Protein AF-A0A3G8M9X6-F1 (afdb_monomer)

Solvent-accessible surface area (backbone atoms only — not comparable to full-atom values): 8484 Å² total; per-residue (Å²): 142,83,90,82,89,81,86,78,81,83,78,77,77,76,72,71,78,71,44,73,46,77,50,75,69,34,37,36,39,39,47,60,55,91,94,52,93,56,73,48,54,35,40,34,32,78,29,61,33,84,89,40,86,87,43,60,35,39,40,32,42,37,62,53,95,88,39,95,64,22,34,38,34,38,36,34,50,84,90,64,62,52,92,83,25,49,46,40,20,53,75,87,46,78,78,48,70,44,53,65,79,50,73,52,99,87,15,33,34,20,73,42,77,39,50,70,71,58,52,52,50,62,70,70,43,54,61,87,53,67,48,64,38,52,57,85,83,54,68,109

Mean predicted aligned error: 12.03 Å

Structure (mmCIF, N/CA/C/O backbone):
data_AF-A0A3G8M9X6-F1
#
_entry.id   AF-A0A3G8M9X6-F1
#
loop_
_atom_site.group_PDB
_atom_site.id
_atom_site.type_symbol
_atom_site.label_atom_id
_atom_site.label_alt_id
_atom_site.label_comp_id
_atom_site.label_asym_id
_atom_site.label_entity_id
_atom_site.label_seq_id
_atom_site.pdbx_PDB_ins_code
_atom_site.Cartn_x
_atom_site.Cartn_y
_atom_site.Cartn_z
_atom_site.occupancy
_atom_site.B_iso_or_equiv
_atom_site.auth_seq_id
_atom_site.auth_comp_id
_atom_site.auth_asym_id
_atom_site.auth_atom_id
_atom_site.pdbx_PDB_model_num
ATOM 1 N N . MET A 1 1 ? 43.832 15.033 51.855 1.00 40.03 1 MET A N 1
ATOM 2 C CA . MET A 1 1 ? 43.233 15.051 50.503 1.00 40.03 1 MET A CA 1
ATOM 3 C C . MET A 1 1 ? 42.467 13.753 50.339 1.00 40.03 1 MET A C 1
ATOM 5 O O . MET A 1 1 ? 43.093 12.714 50.198 1.00 40.03 1 MET A O 1
ATOM 9 N N . GLN A 1 2 ? 41.146 13.793 50.509 1.00 36.31 2 GLN A N 1
ATOM 10 C CA . GLN A 1 2 ? 40.281 12.612 50.530 1.00 36.31 2 GLN A CA 1
ATOM 11 C C . GLN A 1 2 ? 39.172 12.797 49.489 1.00 36.31 2 GLN A C 1
ATOM 13 O O . GLN A 1 2 ? 38.688 13.903 49.268 1.00 36.31 2 GLN A O 1
ATOM 18 N N . THR A 1 3 ? 38.900 11.703 48.796 1.00 45.94 3 THR A N 1
ATOM 19 C CA . THR A 1 3 ? 38.165 11.500 47.543 1.00 45.94 3 THR A CA 1
ATOM 20 C C . THR A 1 3 ? 36.666 11.797 47.598 1.00 45.94 3 THR A C 1
ATOM 22 O O . THR A 1 3 ? 36.028 11.502 48.604 1.00 45.94 3 THR A O 1
ATOM 25 N N . ALA A 1 4 ? 36.083 12.216 46.469 1.00 47.97 4 ALA A N 1
ATOM 26 C CA . ALA A 1 4 ? 34.647 12.096 46.202 1.00 47.97 4 ALA A CA 1
ATOM 27 C C . ALA A 1 4 ? 34.407 11.695 44.732 1.00 47.97 4 ALA A C 1
ATOM 29 O O . ALA A 1 4 ? 34.636 12.476 43.811 1.00 47.97 4 ALA A O 1
ATOM 30 N N . PHE A 1 5 ? 33.980 10.445 44.539 1.00 49.44 5 PHE A N 1
ATOM 31 C CA . PHE A 1 5 ? 33.410 9.901 43.304 1.00 49.44 5 PHE A CA 1
ATOM 32 C C . PHE A 1 5 ? 31.964 10.409 43.193 1.00 49.44 5 PHE A C 1
ATOM 34 O O . PHE A 1 5 ? 31.185 10.197 44.121 1.00 49.44 5 PHE A O 1
ATOM 41 N N . CYS A 1 6 ? 31.581 11.036 42.080 1.00 50.22 6 CYS A N 1
ATOM 42 C CA . CYS A 1 6 ? 30.172 11.263 41.751 1.00 50.22 6 CYS A CA 1
ATOM 43 C C . CYS A 1 6 ? 29.848 10.469 40.484 1.00 50.22 6 CYS A C 1
ATOM 45 O O . CYS A 1 6 ? 30.167 10.887 39.371 1.00 50.22 6 CYS A O 1
ATOM 47 N N . GLY A 1 7 ? 29.287 9.274 40.680 1.00 46.28 7 GLY A N 1
ATOM 48 C CA . GLY A 1 7 ? 28.728 8.460 39.609 1.00 46.28 7 GLY A CA 1
ATOM 49 C C . GLY A 1 7 ? 27.476 9.130 39.052 1.00 46.28 7 GLY A C 1
ATOM 50 O O . GLY A 1 7 ? 26.569 9.475 39.806 1.00 46.28 7 GLY A O 1
ATOM 51 N N . SER A 1 8 ? 27.435 9.319 37.736 1.00 53.78 8 SER A N 1
ATOM 52 C CA . SER A 1 8 ? 26.220 9.731 37.036 1.00 53.78 8 SER A CA 1
ATOM 53 C C . SER A 1 8 ? 25.530 8.492 36.483 1.00 53.78 8 SER A C 1
ATOM 55 O O . SER A 1 8 ? 26.150 7.654 35.835 1.00 53.78 8 SER A O 1
ATOM 57 N N . LEU A 1 9 ? 24.251 8.386 36.825 1.00 47.19 9 LEU A N 1
ATOM 58 C CA . LEU A 1 9 ? 23.324 7.315 36.497 1.00 47.19 9 LEU A CA 1
ATOM 59 C C . LEU A 1 9 ? 23.209 7.142 34.977 1.00 47.19 9 LEU A C 1
ATOM 61 O O . LEU A 1 9 ? 22.777 8.056 34.276 1.00 47.19 9 LEU A O 1
ATOM 65 N N . GLU A 1 10 ? 23.527 5.950 34.478 1.00 47.53 10 GLU A N 1
ATOM 66 C CA . GLU A 1 10 ? 23.086 5.519 33.156 1.00 47.53 10 GLU A CA 1
ATOM 67 C C . GLU A 1 10 ? 21.572 5.291 33.213 1.00 47.53 10 GLU A C 1
ATOM 69 O O . GLU A 1 10 ? 21.082 4.257 33.673 1.00 47.53 10 GLU A O 1
ATOM 74 N N . VAL A 1 11 ? 20.803 6.282 32.759 1.00 49.69 11 VAL A N 1
ATOM 75 C CA . VAL A 1 11 ? 19.397 6.073 32.415 1.00 49.69 11 VAL A CA 1
ATOM 76 C C . VAL A 1 11 ? 19.383 5.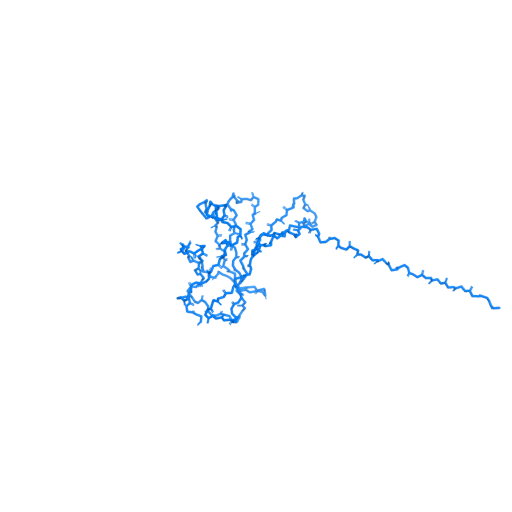175 31.183 1.00 49.69 11 VAL A C 1
ATOM 78 O O . VAL A 1 11 ? 19.481 5.634 30.048 1.00 49.69 11 VAL A O 1
ATOM 81 N N . SER A 1 12 ? 19.264 3.869 31.411 1.00 46.31 12 SER A N 1
ATOM 82 C CA . SER A 1 12 ? 18.805 2.946 30.381 1.00 46.31 12 SER A CA 1
ATOM 83 C C . SER A 1 12 ? 17.369 3.326 30.036 1.00 46.31 12 SER A C 1
ATOM 85 O O . SER A 1 12 ? 16.419 2.889 30.688 1.00 46.31 12 SER A O 1
ATOM 87 N N . ALA A 1 13 ? 17.207 4.165 29.015 1.00 44.03 13 ALA A N 1
ATOM 88 C CA . ALA A 1 13 ? 15.942 4.314 28.325 1.00 44.03 13 ALA A CA 1
ATOM 89 C C . ALA A 1 13 ? 15.610 2.957 27.691 1.00 44.03 13 ALA A C 1
ATOM 91 O O . ALA A 1 13 ? 15.984 2.662 26.558 1.00 44.03 13 ALA A O 1
ATOM 92 N N . ARG A 1 14 ? 14.910 2.098 28.437 1.00 43.34 14 ARG A N 1
ATOM 93 C CA . ARG A 1 14 ? 14.110 1.032 27.842 1.00 43.34 14 ARG A CA 1
ATOM 94 C C . ARG A 1 14 ? 12.975 1.725 27.099 1.00 43.34 14 ARG A C 1
ATOM 96 O O . ARG A 1 14 ? 11.882 1.881 27.633 1.00 43.34 14 ARG A O 1
ATOM 103 N N . GLY A 1 15 ? 13.254 2.169 25.877 1.00 37.84 15 GLY A N 1
ATOM 104 C CA . GLY A 1 15 ? 12.213 2.345 24.883 1.00 37.84 15 GLY A CA 1
ATOM 105 C C . GLY A 1 15 ? 11.584 0.975 24.682 1.00 37.84 15 GLY A C 1
ATOM 106 O O . GLY A 1 15 ? 12.103 0.153 23.936 1.00 37.84 15 GLY A O 1
ATOM 107 N N . GLN A 1 16 ? 10.520 0.681 25.424 1.00 46.91 16 GLN A N 1
ATOM 108 C CA . GLN A 1 16 ? 9.576 -0.326 24.978 1.00 46.91 16 GLN A CA 1
ATOM 109 C C . GLN A 1 16 ? 9.069 0.210 23.640 1.00 46.91 16 GLN A C 1
ATOM 111 O O . GLN A 1 16 ? 8.499 1.299 23.612 1.00 46.91 16 GLN A O 1
ATOM 116 N N . GLU A 1 17 ? 9.364 -0.482 22.538 1.00 53.97 17 GLU A N 1
ATOM 117 C CA . GLU A 1 17 ? 8.760 -0.190 21.239 1.00 53.97 17 GLU A CA 1
ATOM 118 C C . GLU A 1 17 ? 7.247 -0.389 21.383 1.00 53.97 17 GLU A C 1
ATOM 120 O O . GLU A 1 17 ? 6.714 -1.479 21.184 1.00 53.97 17 GLU A O 1
ATOM 125 N N . ALA A 1 18 ? 6.557 0.654 21.835 1.00 50.78 18 ALA A N 1
ATOM 126 C CA . ALA A 1 18 ? 5.114 0.689 21.876 1.00 50.78 18 ALA A CA 1
ATOM 127 C C . ALA A 1 18 ? 4.621 0.588 20.428 1.00 50.78 18 ALA A C 1
ATOM 129 O O . ALA A 1 18 ? 4.999 1.397 19.585 1.00 50.78 18 ALA A O 1
ATOM 130 N N . GLY A 1 19 ? 3.810 -0.430 20.142 1.00 61.00 19 GLY A N 1
ATOM 131 C CA . GLY A 1 19 ? 2.950 -0.435 18.961 1.00 61.00 19 GLY A CA 1
ATOM 132 C C . GLY A 1 19 ? 3.400 -1.256 17.754 1.00 61.00 19 GLY A C 1
ATOM 133 O O . GLY A 1 19 ? 2.657 -1.259 16.780 1.00 61.00 19 GLY A O 1
ATOM 134 N N . LYS A 1 20 ? 4.532 -1.977 17.784 1.00 64.31 20 LYS A N 1
ATOM 135 C CA . LYS A 1 20 ? 4.919 -2.882 16.681 1.00 64.31 20 LYS A CA 1
ATOM 136 C C . LYS A 1 20 ? 4.361 -4.290 16.888 1.00 64.31 20 LYS A C 1
ATOM 138 O O . LYS A 1 20 ? 4.856 -5.036 17.729 1.00 64.31 20 LYS A O 1
ATOM 143 N N . THR A 1 21 ? 3.354 -4.672 16.104 1.00 78.06 21 THR A N 1
ATOM 144 C CA . THR A 1 21 ? 2.809 -6.044 16.070 1.00 78.06 21 THR A CA 1
ATOM 145 C C . THR A 1 21 ? 3.016 -6.651 14.689 1.00 78.06 21 THR A C 1
ATOM 147 O O . THR A 1 21 ? 2.736 -6.005 13.685 1.00 78.06 21 THR A O 1
ATOM 150 N N . LYS A 1 22 ? 3.501 -7.892 14.612 1.00 79.94 22 LYS A N 1
ATOM 151 C CA . LYS A 1 22 ? 3.795 -8.561 13.339 1.00 79.94 22 LYS A CA 1
ATOM 152 C C . LYS A 1 22 ? 2.774 -9.654 13.025 1.00 79.94 22 LYS A C 1
ATOM 154 O O . LYS A 1 22 ? 2.517 -10.512 13.865 1.00 79.94 22 LYS A O 1
ATOM 159 N N . PHE A 1 23 ? 2.264 -9.652 11.797 1.00 76.38 23 PHE A N 1
ATOM 160 C CA . PHE A 1 23 ? 1.321 -10.628 11.248 1.00 76.38 23 PHE A CA 1
ATOM 161 C C . PHE A 1 23 ? 1.884 -11.182 9.933 1.00 76.38 23 PHE A C 1
ATOM 163 O O . PHE A 1 23 ? 1.680 -10.611 8.864 1.00 76.38 23 PHE A O 1
ATOM 170 N N . GLY A 1 24 ? 2.667 -12.263 10.004 1.00 80.50 24 GLY A N 1
ATOM 171 C CA . GLY A 1 24 ? 3.328 -12.828 8.823 1.00 80.50 24 GLY A CA 1
ATOM 172 C C . GLY A 1 24 ? 4.250 -11.809 8.137 1.00 80.50 24 GLY A C 1
ATOM 173 O O . GLY A 1 24 ? 5.259 -11.384 8.708 1.00 80.50 24 GLY A O 1
ATOM 174 N N . ALA A 1 25 ? 3.898 -11.414 6.911 1.00 78.94 25 ALA A N 1
ATOM 175 C CA . ALA A 1 25 ? 4.614 -10.406 6.123 1.00 78.94 25 ALA A CA 1
ATOM 176 C C . ALA A 1 25 ? 4.230 -8.946 6.452 1.00 78.94 25 ALA A C 1
ATOM 178 O O . ALA A 1 25 ? 4.815 -8.026 5.878 1.00 78.94 25 ALA A O 1
ATOM 179 N N . TRP A 1 26 ? 3.260 -8.735 7.344 1.00 82.94 26 TRP A N 1
ATOM 180 C CA . TRP A 1 26 ? 2.767 -7.421 7.745 1.00 82.94 26 TRP A CA 1
ATOM 181 C C . TRP A 1 26 ? 3.299 -6.990 9.105 1.00 82.94 26 TRP A C 1
ATOM 183 O O . TRP A 1 26 ? 3.401 -7.783 10.040 1.00 82.94 26 TRP A O 1
ATOM 193 N N . GLU A 1 27 ? 3.573 -5.700 9.230 1.00 87.69 27 GLU A N 1
ATOM 194 C CA . GLU A 1 27 ? 3.972 -5.042 10.467 1.00 87.69 27 GLU A CA 1
ATOM 195 C C . GLU A 1 27 ? 2.991 -3.902 10.745 1.00 87.69 27 GLU A C 1
ATOM 197 O O . GLU A 1 27 ? 2.925 -2.921 10.005 1.00 87.69 27 GLU A O 1
ATOM 202 N N . LEU A 1 28 ? 2.187 -4.057 11.794 1.00 85.19 28 LEU A N 1
ATOM 203 C CA . LEU A 1 28 ? 1.323 -3.014 12.325 1.00 85.19 28 LEU A CA 1
ATOM 204 C C . LEU A 1 28 ? 2.166 -2.123 13.221 1.00 85.19 28 LEU A C 1
ATOM 206 O O . LEU A 1 28 ? 2.768 -2.611 14.175 1.00 85.19 28 LEU A O 1
ATOM 210 N N . HIS A 1 29 ? 2.184 -0.835 12.914 1.00 87.56 29 HIS A N 1
ATOM 211 C CA . HIS A 1 29 ? 2.831 0.181 13.721 1.00 87.56 29 HIS A CA 1
ATOM 212 C C . HIS A 1 29 ? 1.812 1.244 14.093 1.00 87.56 29 HIS A C 1
ATOM 214 O O . HIS A 1 29 ? 1.214 1.858 13.208 1.00 87.56 29 HIS A O 1
ATOM 220 N N . CYS A 1 30 ? 1.605 1.444 15.387 1.00 85.75 30 CYS A N 1
ATOM 221 C CA . CYS A 1 30 ? 0.666 2.428 15.895 1.00 85.75 30 CYS A CA 1
ATOM 222 C C . CYS A 1 30 ? 1.386 3.489 16.727 1.00 85.75 30 CYS A C 1
ATOM 224 O O . CYS A 1 30 ? 2.191 3.172 17.600 1.00 85.75 30 CYS A O 1
ATOM 226 N N . GLU A 1 31 ? 1.090 4.757 16.455 1.00 82.44 31 GLU A N 1
ATOM 227 C CA . GLU A 1 31 ? 1.647 5.902 17.174 1.00 82.44 31 GLU A CA 1
ATOM 228 C C . GLU A 1 31 ? 0.529 6.844 17.609 1.00 82.44 31 GLU A C 1
ATOM 230 O O . GLU A 1 31 ? -0.480 6.986 16.926 1.00 82.44 31 GLU A O 1
ATOM 235 N N . THR A 1 32 ? 0.708 7.533 18.735 1.00 83.06 32 THR A N 1
ATOM 236 C CA . THR A 1 32 ? -0.156 8.659 19.118 1.00 83.06 32 THR A CA 1
ATOM 237 C C . THR A 1 32 ? 0.640 9.953 18.957 1.00 83.06 32 THR A C 1
ATOM 239 O O . THR A 1 32 ? 1.505 10.229 19.794 1.0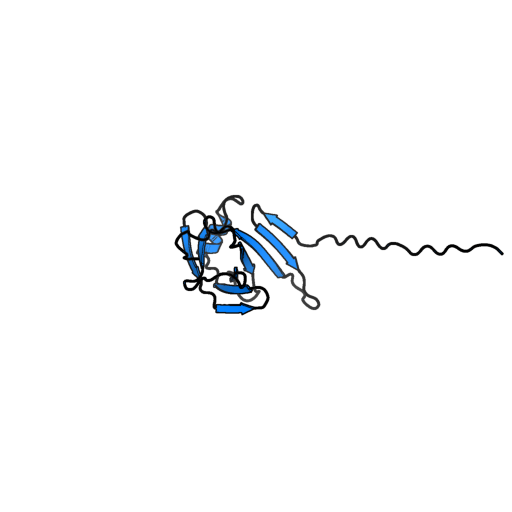0 83.06 32 THR A O 1
ATOM 242 N N . PRO A 1 33 ? 0.407 10.740 17.8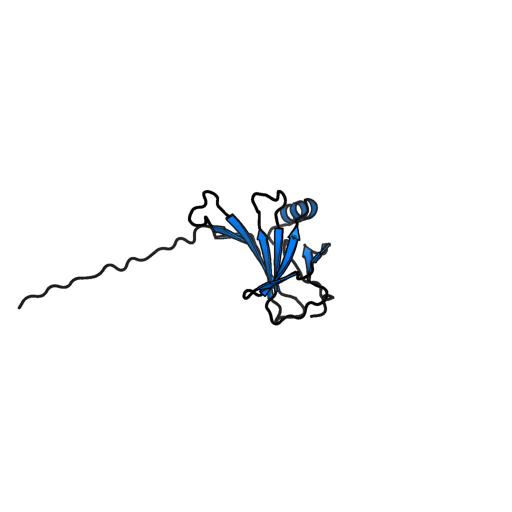88 1.00 79.06 33 PRO A N 1
ATOM 243 C CA . PRO A 1 33 ? 1.111 11.998 17.676 1.00 79.06 33 PRO A CA 1
ATOM 244 C C . PRO A 1 33 ? 0.940 12.966 18.851 1.00 79.06 33 PRO A C 1
ATOM 246 O O . PRO A 1 33 ? -0.107 13.015 19.501 1.00 79.06 33 PRO A O 1
ATOM 249 N N . ALA A 1 34 ? 1.964 13.780 19.116 1.00 83.12 34 ALA A N 1
ATOM 250 C CA . ALA A 1 34 ? 1.920 14.760 20.197 1.00 83.12 34 ALA A CA 1
ATOM 251 C C . ALA A 1 34 ? 0.762 15.755 19.990 1.00 83.12 34 ALA A C 1
ATOM 253 O O . ALA A 1 34 ? 0.686 16.433 18.968 1.00 83.12 34 ALA A O 1
ATOM 254 N N . GLY A 1 35 ? -0.129 15.853 20.978 1.00 81.50 35 GLY A N 1
ATOM 255 C CA . GLY A 1 35 ? -1.309 16.720 20.917 1.00 81.50 35 GLY A CA 1
ATOM 256 C C . GLY A 1 35 ? -2.551 16.072 20.297 1.00 81.50 35 GLY A C 1
ATOM 257 O O . GLY A 1 35 ? -3.618 16.684 20.329 1.00 81.50 35 GLY A O 1
ATOM 258 N N . GLU A 1 36 ? -2.461 14.835 19.805 1.00 77.00 36 GLU A N 1
ATOM 259 C CA . GLU A 1 36 ? -3.607 14.075 19.313 1.00 77.00 36 GLU A CA 1
ATOM 260 C C . GLU A 1 36 ? -4.060 13.038 20.352 1.00 77.00 36 GLU A C 1
ATOM 262 O O . GLU A 1 36 ? -3.257 12.432 21.054 1.00 77.00 36 GLU A O 1
ATOM 267 N N . ARG A 1 37 ? -5.380 12.861 20.503 1.00 73.94 37 ARG A N 1
ATOM 268 C CA . ARG A 1 37 ? -5.954 11.919 21.485 1.00 73.94 37 ARG A CA 1
ATOM 269 C C . ARG A 1 37 ? -6.190 10.521 20.930 1.00 73.94 37 ARG A C 1
ATOM 271 O O . ARG A 1 37 ? -6.552 9.640 21.702 1.00 73.94 37 ARG A O 1
ATOM 278 N N . SER A 1 38 ? -6.069 10.331 19.617 1.00 76.25 38 SER A N 1
ATOM 279 C CA . SER A 1 38 ? -6.190 8.996 19.038 1.00 76.25 38 SER A CA 1
ATOM 280 C C . SER A 1 38 ? -4.862 8.510 18.517 1.00 76.25 38 SER A C 1
ATOM 282 O O . SER A 1 38 ? -4.071 9.263 17.953 1.00 76.25 38 SER A O 1
ATOM 284 N N . GLU A 1 39 ? -4.729 7.206 18.613 1.00 78.44 39 GLU A N 1
ATOM 285 C CA . GLU A 1 39 ? -3.723 6.429 17.933 1.00 78.44 39 GLU A CA 1
ATOM 286 C C . GLU A 1 39 ? -3.963 6.442 16.413 1.00 78.44 39 GLU A C 1
ATOM 288 O O . GLU A 1 39 ? -5.106 6.422 15.941 1.00 78.44 39 GLU A O 1
ATOM 293 N N . GLN A 1 40 ? -2.876 6.515 15.652 1.00 81.12 40 GLN A N 1
ATOM 294 C CA . GLN A 1 40 ? -2.817 6.330 14.211 1.00 81.12 40 GLN A CA 1
ATOM 295 C C . GLN A 1 40 ? -2.029 5.054 13.939 1.00 81.12 40 GLN A C 1
ATOM 297 O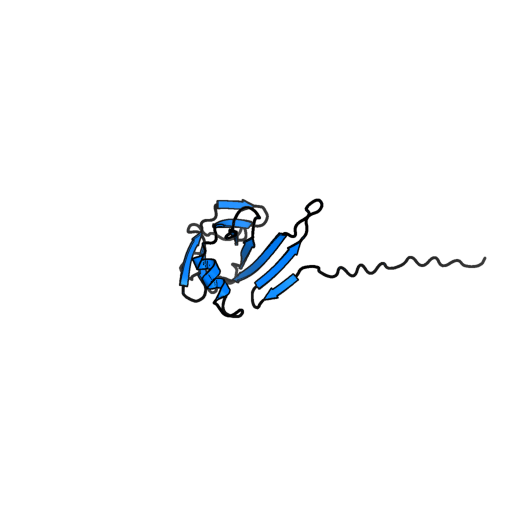 O . GLN A 1 40 ? -0.849 4.959 14.273 1.00 81.12 40 GLN A O 1
ATOM 302 N N . CYS A 1 41 ? -2.688 4.077 13.324 1.00 84.44 41 CYS A N 1
ATOM 303 C CA . CYS A 1 41 ? -2.077 2.807 12.965 1.00 84.44 41 CYS A CA 1
ATOM 304 C C . CYS A 1 41 ? -1.793 2.739 11.467 1.00 84.44 41 CYS A C 1
ATOM 306 O O . CYS A 1 41 ? -2.619 3.134 10.638 1.00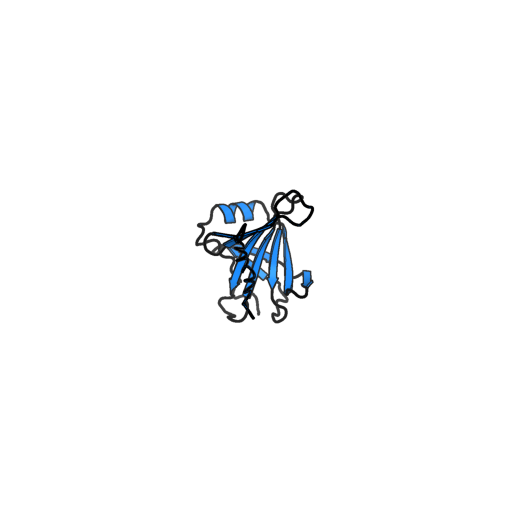 84.44 41 CYS A O 1
ATOM 308 N N . VAL A 1 42 ? -0.634 2.185 11.129 1.00 88.56 42 VAL A N 1
ATOM 309 C CA . VAL A 1 42 ? -0.209 1.909 9.762 1.00 88.56 42 VAL A CA 1
ATOM 310 C C . VAL A 1 42 ? 0.194 0.446 9.677 1.00 88.56 42 VAL A C 1
ATOM 312 O O . VAL A 1 42 ? 1.085 -0.002 10.397 1.00 88.56 42 VAL A O 1
ATOM 315 N N . LEU A 1 43 ? -0.449 -0.299 8.783 1.00 87.38 43 LEU A N 1
ATOM 316 C CA . LEU A 1 43 ? -0.067 -1.675 8.483 1.00 87.38 43 LEU A CA 1
ATOM 317 C C . LEU A 1 43 ? 0.874 -1.663 7.278 1.00 87.38 43 LEU A C 1
ATOM 319 O O . LEU A 1 43 ? 0.479 -1.238 6.196 1.00 87.38 43 LEU A O 1
ATOM 323 N N . THR A 1 44 ? 2.120 -2.088 7.464 1.00 89.31 44 THR A N 1
ATOM 324 C CA . THR A 1 44 ? 3.184 -1.984 6.459 1.00 89.31 44 THR A CA 1
ATOM 325 C C . THR A 1 44 ? 3.652 -3.358 6.003 1.00 89.31 44 THR A C 1
ATOM 327 O O . THR A 1 44 ? 3.844 -4.259 6.814 1.00 89.31 44 THR A O 1
ATOM 330 N N . GLN A 1 45 ? 3.900 -3.503 4.707 1.00 86.75 45 GLN A N 1
ATOM 331 C CA . GLN A 1 45 ? 4.535 -4.665 4.105 1.00 86.75 45 GLN A CA 1
ATOM 332 C C . GLN A 1 45 ? 5.598 -4.216 3.105 1.00 86.75 45 GLN A C 1
ATOM 334 O O . GLN A 1 45 ? 5.408 -3.279 2.328 1.00 86.75 45 GLN A O 1
ATOM 339 N N . MET A 1 46 ? 6.729 -4.916 3.105 1.00 85.62 46 MET A N 1
ATOM 340 C CA . MET A 1 46 ? 7.757 -4.751 2.084 1.00 85.62 46 MET A CA 1
ATOM 341 C C . MET A 1 46 ? 7.537 -5.779 0.976 1.00 85.62 46 MET A C 1
ATOM 343 O O . MET A 1 46 ? 7.529 -6.985 1.225 1.00 85.62 46 MET A O 1
ATOM 347 N N . VAL A 1 47 ? 7.392 -5.295 -0.252 1.00 82.06 47 VAL A N 1
ATOM 348 C CA . VAL A 1 47 ? 7.184 -6.110 -1.448 1.00 82.06 47 VAL A CA 1
ATOM 349 C C . VAL A 1 47 ? 8.438 -6.048 -2.302 1.00 82.06 47 VAL A C 1
ATOM 351 O O . VAL A 1 47 ? 8.941 -4.970 -2.611 1.00 82.06 47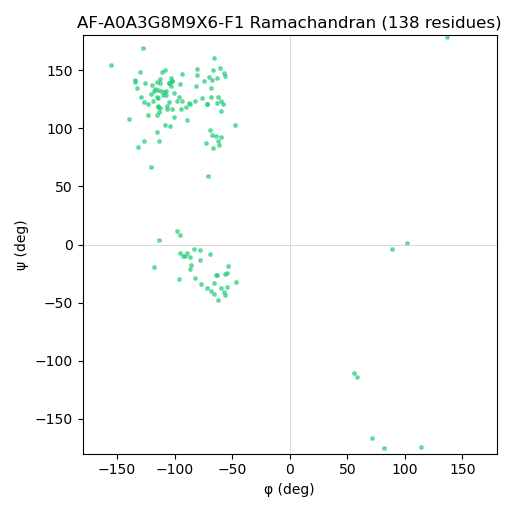 VAL A O 1
ATOM 354 N N . ARG A 1 48 ? 8.944 -7.215 -2.688 1.00 77.00 48 ARG A N 1
ATOM 355 C CA . ARG A 1 48 ? 10.051 -7.340 -3.639 1.00 77.00 48 ARG A CA 1
ATOM 356 C C . ARG A 1 48 ? 9.478 -7.749 -4.983 1.00 77.00 48 ARG A C 1
ATOM 358 O O . ARG A 1 48 ? 8.616 -8.625 -5.001 1.00 77.00 48 ARG A O 1
ATOM 365 N N . ALA A 1 49 ? 9.949 -7.139 -6.064 1.00 68.44 49 ALA A N 1
ATOM 366 C CA . ALA A 1 49 ? 9.694 -7.680 -7.392 1.00 68.44 49 ALA A CA 1
ATOM 367 C C . ALA A 1 49 ? 10.473 -8.995 -7.545 1.00 68.44 49 ALA A C 1
ATOM 369 O O . ALA A 1 49 ? 11.639 -9.061 -7.152 1.00 68.44 49 ALA A O 1
ATOM 370 N N . GLU A 1 50 ? 9.833 -10.033 -8.082 1.00 63.69 50 GLU A N 1
ATOM 371 C CA . GLU A 1 50 ? 10.476 -11.337 -8.302 1.00 63.69 50 GLU A CA 1
ATOM 372 C C . GLU A 1 50 ? 11.542 -11.239 -9.403 1.00 63.69 50 GLU A C 1
ATOM 374 O O . GLU A 1 50 ? 12.658 -11.724 -9.223 1.00 63.69 50 GLU A O 1
ATOM 379 N N . ASP A 1 51 ? 11.253 -10.480 -10.463 1.00 60.22 51 ASP A N 1
ATOM 380 C CA . ASP A 1 51 ? 12.121 -10.360 -11.645 1.00 60.22 51 ASP A CA 1
ATOM 381 C C . ASP A 1 51 ? 13.103 -9.184 -11.580 1.00 60.22 51 ASP A C 1
ATOM 383 O O . ASP A 1 51 ? 14.027 -9.070 -12.385 1.00 60.22 51 ASP A O 1
ATOM 387 N N . ALA A 1 52 ? 12.939 -8.303 -10.592 1.00 62.94 52 ALA A N 1
ATOM 388 C CA . ALA A 1 52 ? 13.802 -7.149 -10.392 1.00 62.94 52 ALA A CA 1
ATOM 389 C C . ALA A 1 52 ? 14.235 -7.060 -8.931 1.00 62.94 52 ALA A C 1
ATOM 391 O O . ALA A 1 52 ? 13.686 -6.297 -8.135 1.00 62.94 52 ALA A O 1
ATOM 392 N N . ALA A 1 53 ? 15.289 -7.807 -8.596 1.00 61.41 53 ALA A N 1
ATOM 393 C CA . ALA A 1 53 ? 15.852 -7.897 -7.245 1.00 61.41 53 ALA A CA 1
ATOM 394 C C . ALA A 1 53 ? 16.204 -6.534 -6.602 1.00 61.41 53 ALA A C 1
ATOM 396 O O . ALA A 1 53 ? 16.327 -6.431 -5.381 1.00 61.41 53 ALA A O 1
ATOM 397 N N . ASN A 1 54 ? 16.339 -5.477 -7.410 1.00 65.25 54 ASN A N 1
ATOM 398 C CA . ASN A 1 54 ? 16.664 -4.122 -6.964 1.00 65.25 54 ASN A CA 1
ATOM 399 C C . ASN A 1 54 ? 15.428 -3.273 -6.612 1.00 65.25 54 ASN A C 1
ATOM 401 O O . ASN A 1 54 ? 15.578 -2.164 -6.095 1.00 65.25 54 ASN A O 1
ATOM 405 N N . VAL A 1 55 ? 14.214 -3.763 -6.882 1.00 75.38 55 VAL A N 1
ATOM 406 C CA . VAL A 1 55 ? 12.964 -3.041 -6.629 1.00 75.38 55 VAL A CA 1
ATOM 407 C C . VAL A 1 55 ? 12.321 -3.551 -5.345 1.00 75.38 55 VAL A C 1
ATOM 409 O O . VAL A 1 55 ? 11.790 -4.659 -5.275 1.00 75.38 55 VAL A O 1
ATOM 412 N N . ASN A 1 56 ? 12.355 -2.699 -4.320 1.00 80.88 56 ASN A N 1
ATOM 413 C CA . ASN A 1 56 ? 11.666 -2.912 -3.052 1.00 80.88 56 ASN A CA 1
ATOM 414 C C . ASN A 1 56 ? 10.601 -1.826 -2.890 1.00 80.88 56 ASN A C 1
ATOM 416 O O . ASN A 1 56 ? 10.930 -0.654 -2.707 1.00 80.88 56 ASN A O 1
ATOM 420 N N . LEU A 1 57 ? 9.332 -2.216 -2.955 1.00 85.50 57 LEU A N 1
ATOM 421 C CA . LEU A 1 57 ? 8.205 -1.333 -2.688 1.00 85.50 57 LEU A CA 1
ATOM 422 C C . LEU A 1 57 ? 7.782 -1.455 -1.228 1.00 85.50 57 LEU A C 1
ATOM 424 O O . LEU A 1 57 ? 7.847 -2.530 -0.630 1.00 85.50 57 LEU A O 1
ATOM 428 N N . ARG A 1 58 ? 7.306 -0.350 -0.662 1.00 89.56 58 ARG A N 1
ATOM 429 C CA . ARG A 1 58 ? 6.645 -0.345 0.642 1.00 89.56 58 ARG A CA 1
ATOM 430 C C . ARG A 1 58 ? 5.157 -0.144 0.434 1.00 89.56 58 ARG A C 1
ATOM 432 O O . ARG A 1 58 ? 4.750 0.904 -0.058 1.00 89.56 58 ARG A O 1
ATOM 439 N N . VAL A 1 59 ? 4.367 -1.135 0.810 1.00 88.75 59 VAL A N 1
ATOM 440 C CA . VAL A 1 59 ? 2.907 -1.082 0.776 1.00 88.75 59 VAL A CA 1
ATOM 441 C C . VAL A 1 59 ? 2.414 -0.789 2.185 1.00 88.75 59 VAL A C 1
ATOM 443 O O . VAL A 1 59 ? 2.870 -1.404 3.144 1.00 88.75 59 VAL A O 1
ATOM 446 N N . MET A 1 60 ? 1.528 0.187 2.322 1.00 89.56 60 MET A N 1
ATOM 447 C CA . MET A 1 60 ? 0.996 0.648 3.597 1.00 89.56 60 MET A CA 1
ATOM 448 C C . MET A 1 60 ? -0.518 0.761 3.511 1.00 89.56 60 MET A C 1
ATOM 450 O O . MET A 1 60 ? -1.038 1.349 2.567 1.00 89.56 60 MET A O 1
ATOM 454 N N . ILE A 1 61 ? -1.218 0.262 4.520 1.00 88.06 61 ILE A N 1
ATOM 455 C CA . ILE A 1 61 ? -2.635 0.532 4.730 1.00 88.06 61 ILE A CA 1
ATOM 456 C C . ILE A 1 61 ? -2.733 1.562 5.846 1.00 88.06 61 ILE A C 1
ATOM 458 O O . ILE A 1 61 ? -2.315 1.317 6.979 1.00 88.06 61 ILE A O 1
ATOM 462 N N . LEU A 1 62 ? -3.263 2.730 5.499 1.00 87.56 62 LEU A N 1
ATOM 463 C CA . LEU A 1 62 ? -3.562 3.802 6.435 1.00 87.56 62 LEU A CA 1
ATOM 464 C C . LEU A 1 62 ? -5.070 3.836 6.656 1.00 87.56 62 LEU A C 1
ATOM 466 O O . LEU A 1 62 ? -5.831 3.744 5.696 1.00 87.56 62 LEU A O 1
ATOM 470 N N . LYS A 1 63 ? -5.518 4.039 7.894 1.00 80.38 63 LYS A N 1
ATOM 471 C CA . LYS A 1 63 ? -6.937 4.262 8.195 1.00 80.38 63 LYS A CA 1
ATOM 472 C C . LYS A 1 63 ? -7.144 5.691 8.704 1.00 80.38 63 LYS A C 1
ATOM 474 O O . LYS A 1 63 ? -7.056 5.921 9.909 1.00 80.38 63 LYS A O 1
ATOM 479 N N . PRO A 1 64 ? -7.391 6.667 7.811 1.00 71.31 64 PRO A N 1
ATOM 480 C CA . PRO A 1 64 ? -7.824 7.997 8.222 1.00 71.31 64 PRO A CA 1
ATOM 481 C C . PRO A 1 64 ? -9.156 7.902 8.967 1.00 71.31 64 PRO A C 1
ATOM 483 O O . PRO A 1 64 ? -9.963 7.014 8.688 1.00 71.31 64 PRO A O 1
ATOM 486 N N . ARG A 1 65 ? -9.427 8.837 9.879 1.00 73.69 65 ARG A N 1
ATOM 487 C CA . ARG A 1 65 ? -10.702 8.861 10.619 1.00 73.69 65 ARG A CA 1
ATOM 488 C C . ARG A 1 65 ? -11.894 9.095 9.687 1.00 73.69 65 ARG A C 1
ATOM 490 O O . ARG A 1 65 ? -13.016 8.706 9.991 1.00 73.69 65 ARG A O 1
ATOM 497 N N . GLU A 1 66 ? -11.635 9.745 8.561 1.00 67.50 66 GLU A N 1
ATOM 498 C CA . GLU A 1 66 ? -12.609 10.241 7.599 1.00 67.50 66 GLU A CA 1
ATOM 499 C C . GLU A 1 66 ? -12.999 9.184 6.556 1.00 67.50 66 GLU A C 1
ATOM 501 O O . GLU A 1 66 ? -14.056 9.292 5.936 1.00 67.50 66 GLU A O 1
ATOM 506 N N . LEU A 1 67 ? -12.168 8.153 6.356 1.00 68.44 67 LEU A N 1
ATOM 507 C CA . LEU A 1 67 ? -12.368 7.132 5.327 1.00 68.44 67 LEU A CA 1
ATOM 508 C C . LEU A 1 67 ? -12.651 5.774 5.967 1.00 68.44 67 LEU A C 1
ATOM 510 O O . LEU A 1 67 ? -11.776 5.169 6.582 1.00 68.44 67 LEU A O 1
ATOM 514 N N . LYS A 1 68 ? -13.873 5.263 5.767 1.00 70.94 68 LYS A N 1
ATOM 515 C CA . LYS A 1 68 ? -14.312 3.970 6.323 1.00 70.94 68 LYS A CA 1
ATOM 516 C C . LYS A 1 68 ? -13.397 2.807 5.908 1.00 70.94 68 LYS A C 1
ATOM 518 O O . LYS A 1 68 ? -13.029 2.003 6.768 1.00 70.94 68 LYS A O 1
ATOM 523 N N . GLY A 1 69 ? -13.004 2.774 4.631 1.00 74.25 69 GLY A N 1
ATOM 524 C CA . GLY A 1 69 ? -12.190 1.704 4.042 1.00 74.25 69 GLY A CA 1
ATOM 525 C C . GLY A 1 69 ? -10.676 1.868 4.209 1.00 74.25 69 GLY A C 1
ATOM 526 O O . GLY A 1 69 ? -9.937 0.897 4.115 1.00 74.25 69 GLY A O 1
ATOM 527 N N . GLY A 1 70 ? -10.195 3.073 4.529 1.00 85.31 70 GLY A N 1
ATOM 528 C CA . GLY A 1 70 ? -8.763 3.377 4.549 1.00 85.31 70 GLY A CA 1
ATOM 529 C C . GLY A 1 70 ? -8.175 3.694 3.167 1.00 85.31 70 GLY A C 1
ATOM 530 O O . GLY A 1 70 ? -8.883 3.831 2.168 1.00 85.31 70 GLY A O 1
ATOM 531 N N . VAL A 1 71 ? -6.857 3.871 3.134 1.00 87.75 71 VAL A N 1
ATOM 532 C CA . VAL A 1 71 ? -6.062 4.229 1.956 1.00 87.75 71 VAL A CA 1
ATOM 533 C C . VAL A 1 71 ? -4.908 3.251 1.834 1.00 87.75 71 VAL A C 1
ATOM 535 O O . VAL A 1 71 ? -4.127 3.084 2.773 1.00 87.75 71 VAL A O 1
ATOM 538 N N . LEU A 1 72 ? -4.776 2.652 0.656 1.00 88.06 72 LEU A N 1
ATOM 539 C CA . LEU A 1 72 ? -3.613 1.876 0.276 1.00 88.06 72 LEU A CA 1
ATOM 540 C C . LEU A 1 72 ? -2.581 2.819 -0.332 1.00 88.06 72 LEU A C 1
ATOM 542 O O . LEU A 1 72 ? -2.853 3.504 -1.317 1.00 88.06 72 LEU A O 1
ATOM 546 N N . ARG A 1 73 ? -1.393 2.847 0.260 1.00 89.81 73 ARG A N 1
ATOM 547 C CA . ARG A 1 73 ? -0.267 3.661 -0.183 1.00 89.81 73 ARG A CA 1
ATOM 548 C C . ARG A 1 73 ? 0.902 2.774 -0.557 1.00 89.81 73 ARG A C 1
ATOM 550 O O . ARG A 1 73 ? 1.421 2.037 0.274 1.00 89.81 73 ARG A O 1
ATOM 557 N N . ILE A 1 74 ? 1.375 2.920 -1.783 1.00 89.44 74 ILE A N 1
ATOM 558 C CA . ILE A 1 74 ? 2.579 2.269 -2.286 1.00 89.44 74 ILE A CA 1
ATOM 559 C C . ILE A 1 74 ? 3.662 3.336 -2.408 1.00 89.44 74 ILE A C 1
ATOM 561 O O . ILE A 1 74 ? 3.446 4.378 -3.029 1.00 89.44 74 ILE A O 1
ATOM 565 N N . VAL A 1 75 ? 4.831 3.078 -1.830 1.00 90.75 75 VAL A N 1
ATOM 566 C CA . VAL A 1 75 ? 6.012 3.930 -1.972 1.00 90.75 75 VAL A CA 1
ATOM 567 C C . VAL A 1 75 ? 7.092 3.170 -2.720 1.00 90.75 75 VAL A C 1
ATOM 569 O O . VAL A 1 75 ? 7.568 2.129 -2.262 1.00 90.75 75 VAL A O 1
ATOM 572 N N . ALA A 1 76 ? 7.474 3.721 -3.865 1.00 88.50 76 ALA A N 1
ATOM 573 C CA . ALA A 1 76 ? 8.589 3.269 -4.674 1.00 88.50 76 ALA A CA 1
ATOM 574 C C . ALA A 1 76 ? 9.800 4.191 -4.479 1.00 88.50 76 ALA A C 1
ATOM 576 O O . ALA A 1 76 ? 9.626 5.405 -4.388 1.00 88.50 76 ALA A O 1
ATOM 577 N N . PRO A 1 77 ? 11.030 3.666 -4.425 1.00 85.69 77 PRO A N 1
ATOM 578 C CA . PRO A 1 77 ? 12.225 4.498 -4.340 1.00 85.69 77 PRO A CA 1
ATOM 579 C C . PRO A 1 77 ? 12.430 5.334 -5.618 1.00 85.69 77 PRO A C 1
ATOM 581 O O . PRO A 1 77 ? 11.879 5.043 -6.672 1.00 85.69 77 PRO A O 1
ATOM 584 N N . MET A 1 78 ? 13.227 6.402 -5.544 1.00 81.19 78 MET A N 1
ATOM 585 C CA . MET A 1 78 ? 13.391 7.358 -6.658 1.00 81.19 78 MET A CA 1
ATOM 586 C C . MET A 1 78 ? 14.150 6.801 -7.878 1.00 81.19 78 MET A C 1
ATOM 588 O O . MET A 1 78 ? 14.231 7.470 -8.902 1.00 81.19 78 MET A O 1
ATOM 592 N N . ASN A 1 79 ? 14.733 5.607 -7.772 1.00 75.19 79 ASN A N 1
ATOM 593 C CA . ASN A 1 79 ? 15.554 4.977 -8.805 1.00 75.19 79 ASN A CA 1
ATOM 594 C C . ASN A 1 79 ? 14.795 3.948 -9.662 1.00 75.19 79 ASN A C 1
ATOM 596 O O . ASN A 1 79 ? 15.444 3.187 -10.376 1.00 75.19 79 ASN A O 1
ATOM 600 N N . VAL A 1 80 ? 13.461 3.889 -9.580 1.00 75.00 80 VAL A N 1
ATOM 601 C CA . VAL A 1 80 ? 12.652 2.964 -10.388 1.00 75.00 80 VAL A CA 1
ATOM 602 C C . VAL A 1 80 ? 11.797 3.712 -11.402 1.00 75.00 80 VAL A C 1
ATOM 604 O O . VAL A 1 80 ? 11.227 4.763 -11.105 1.00 75.00 80 VAL A O 1
ATOM 607 N N . PHE A 1 81 ? 11.712 3.165 -12.611 1.00 72.06 81 PHE A N 1
ATOM 608 C CA . PHE A 1 81 ? 10.929 3.722 -13.704 1.00 72.06 81 PHE A CA 1
ATOM 609 C C . PHE A 1 81 ? 9.653 2.897 -13.874 1.00 72.06 81 PHE A C 1
ATOM 611 O O . PHE A 1 81 ? 9.675 1.801 -14.412 1.00 72.06 81 PHE A O 1
ATOM 618 N N . LEU A 1 82 ? 8.525 3.410 -13.377 1.00 74.25 82 LEU A N 1
ATOM 619 C CA . LEU A 1 82 ? 7.232 2.715 -13.413 1.00 74.25 82 LEU A CA 1
ATOM 620 C C . LEU A 1 82 ? 6.199 3.559 -14.181 1.00 74.25 82 LEU A C 1
ATOM 622 O O . LEU A 1 82 ? 5.245 4.062 -13.581 1.00 74.25 82 LEU A O 1
ATOM 626 N N . PRO A 1 83 ? 6.374 3.755 -15.505 1.00 70.25 83 PRO A N 1
ATOM 627 C CA . PRO A 1 83 ? 5.536 4.651 -16.312 1.00 70.25 83 PRO A CA 1
ATOM 628 C C . PRO A 1 83 ? 4.073 4.197 -16.369 1.00 70.25 83 PRO A C 1
ATOM 630 O O . PRO A 1 83 ? 3.173 5.015 -16.530 1.00 70.25 83 PRO A O 1
ATOM 633 N N . ASN A 1 84 ? 3.835 2.895 -16.193 1.00 75.19 84 ASN A N 1
ATOM 634 C CA . ASN A 1 84 ? 2.505 2.294 -16.159 1.00 75.19 84 ASN A CA 1
ATOM 635 C C . ASN A 1 84 ? 1.960 2.134 -14.727 1.00 75.19 84 ASN A C 1
ATOM 637 O O . ASN A 1 84 ? 0.931 1.496 -14.539 1.00 75.19 84 ASN A O 1
ATOM 641 N N . GLY A 1 85 ? 2.624 2.684 -13.708 1.00 76.19 85 GLY A N 1
ATOM 642 C CA . GLY A 1 85 ? 2.250 2.477 -12.308 1.00 76.19 85 GLY A CA 1
ATOM 643 C C . GLY A 1 85 ? 2.561 1.068 -11.795 1.00 76.19 85 GLY A C 1
ATOM 644 O O . GLY A 1 85 ? 3.305 0.308 -12.414 1.00 76.19 85 GLY A O 1
ATOM 645 N N . VAL A 1 86 ? 1.994 0.724 -10.639 1.00 74.81 86 VAL A N 1
ATOM 646 C CA . VAL A 1 86 ? 2.143 -0.596 -10.009 1.00 74.81 86 VAL A CA 1
ATOM 647 C C . VAL A 1 86 ? 0.822 -1.322 -10.109 1.00 74.81 86 VAL A C 1
ATOM 649 O O . VAL A 1 86 ? -0.223 -0.762 -9.785 1.00 74.81 86 VAL A O 1
ATOM 652 N N . SER A 1 87 ? 0.868 -2.570 -10.558 1.00 75.12 87 SER A N 1
ATOM 653 C CA . SER A 1 87 ? -0.292 -3.452 -10.441 1.00 75.12 87 SER A CA 1
ATOM 654 C C . SER A 1 87 ? -0.116 -4.281 -9.177 1.00 75.12 87 SER A C 1
ATOM 656 O O . SER A 1 87 ? 0.999 -4.708 -8.876 1.00 75.12 87 SER A O 1
ATOM 658 N N . LEU A 1 88 ? -1.191 -4.450 -8.423 1.00 72.19 88 LEU A N 1
ATOM 659 C CA . LEU A 1 88 ? -1.171 -5.138 -7.144 1.00 72.19 88 LEU A CA 1
ATOM 660 C C . LEU A 1 88 ? -1.938 -6.443 -7.258 1.00 72.19 88 LEU A C 1
ATOM 662 O O . LEU A 1 88 ? -3.068 -6.467 -7.744 1.00 72.19 88 LEU A O 1
ATOM 666 N N . LYS A 1 89 ? -1.328 -7.518 -6.771 1.00 70.56 89 LYS A N 1
ATOM 667 C CA . LYS A 1 89 ? -1.981 -8.821 -6.659 1.00 70.56 89 LYS A CA 1
ATOM 668 C C . LYS A 1 89 ? -2.017 -9.269 -5.210 1.00 70.56 89 LYS A C 1
ATOM 670 O O . LYS A 1 89 ? -1.007 -9.124 -4.526 1.00 70.56 89 LYS A O 1
ATOM 675 N N . ILE A 1 90 ? -3.148 -9.821 -4.781 1.00 71.06 90 ILE A N 1
ATOM 676 C CA . ILE A 1 90 ? -3.208 -10.721 -3.623 1.00 71.06 90 ILE A CA 1
ATOM 677 C C . ILE A 1 90 ? -3.386 -12.115 -4.211 1.00 71.06 90 ILE A C 1
ATOM 679 O O . ILE A 1 90 ? -4.295 -12.346 -5.016 1.00 71.06 90 ILE A O 1
ATOM 683 N N . ASP A 1 91 ? -2.467 -13.012 -3.878 1.00 69.31 91 ASP A N 1
ATOM 684 C CA . ASP A 1 91 ? -2.341 -14.330 -4.495 1.00 69.31 91 ASP A CA 1
ATOM 685 C C . ASP A 1 91 ? -2.178 -14.245 -6.017 1.00 69.31 91 ASP A C 1
ATOM 687 O O . ASP A 1 91 ? -1.160 -13.782 -6.531 1.00 69.31 91 ASP A O 1
ATOM 691 N N . GLN A 1 92 ? -3.199 -14.678 -6.753 1.00 66.50 92 GLN A N 1
ATOM 692 C CA . GLN A 1 92 ? -3.265 -14.612 -8.212 1.00 66.50 92 GLN A CA 1
ATOM 693 C C . GLN A 1 92 ? -4.351 -13.655 -8.708 1.00 66.50 92 GLN A C 1
ATOM 695 O O . GLN A 1 92 ? -4.563 -13.534 -9.916 1.00 66.50 92 GLN A O 1
ATOM 700 N N . THR A 1 93 ? -5.028 -12.956 -7.796 1.00 67.81 93 THR A N 1
ATOM 701 C CA . THR A 1 93 ? -6.088 -12.017 -8.150 1.00 67.81 93 THR A CA 1
ATOM 702 C C . THR A 1 93 ? -5.492 -10.636 -8.371 1.00 67.81 93 THR A C 1
ATOM 704 O O . THR A 1 93 ? -4.916 -10.048 -7.458 1.00 67.81 93 THR A O 1
ATOM 707 N N . ASP A 1 94 ? -5.641 -10.118 -9.589 1.00 72.62 94 ASP A N 1
ATOM 708 C CA . ASP A 1 94 ? -5.311 -8.729 -9.906 1.00 72.62 94 ASP A CA 1
ATOM 709 C C . ASP A 1 94 ? -6.352 -7.799 -9.279 1.00 72.62 94 ASP A C 1
ATOM 711 O O . ASP A 1 94 ? -7.554 -7.921 -9.527 1.00 72.62 94 ASP A O 1
ATOM 715 N N . ILE A 1 95 ? -5.874 -6.900 -8.429 1.00 70.50 95 ILE A N 1
ATOM 716 C CA . ILE A 1 95 ? -6.687 -5.935 -7.679 1.00 70.50 95 ILE A CA 1
ATOM 717 C C . ILE A 1 95 ? -6.733 -4.598 -8.420 1.00 70.50 95 ILE A C 1
ATOM 719 O O . ILE A 1 95 ? -7.503 -3.701 -8.086 1.00 70.50 95 ILE A O 1
ATOM 723 N N . GLY A 1 96 ? -5.947 -4.480 -9.486 1.00 74.50 96 GLY A N 1
ATOM 724 C CA . GLY A 1 96 ? -5.879 -3.319 -10.336 1.00 74.50 96 GLY A CA 1
ATOM 725 C C . GLY A 1 96 ? -4.530 -2.628 -10.256 1.00 74.50 96 GLY A C 1
ATOM 726 O O . GLY A 1 96 ? -3.555 -3.077 -9.644 1.00 74.50 96 GLY A O 1
ATOM 727 N N . ARG A 1 97 ? -4.489 -1.491 -10.942 1.00 79.00 97 ARG A N 1
ATOM 728 C CA . ARG A 1 97 ? -3.281 -0.722 -11.197 1.00 79.00 97 ARG A CA 1
ATOM 729 C C . ARG A 1 97 ? -3.420 0.665 -10.611 1.00 79.00 97 ARG A C 1
ATOM 731 O O . ARG A 1 97 ? -4.387 1.367 -10.891 1.00 79.00 97 ARG A O 1
ATOM 738 N N . VAL A 1 98 ? -2.417 1.063 -9.842 1.00 82.75 98 VAL A N 1
ATOM 739 C CA . VAL A 1 98 ? -2.353 2.376 -9.210 1.00 82.75 98 VAL A CA 1
ATOM 740 C C . VAL A 1 98 ? -1.184 3.148 -9.810 1.00 82.75 98 VAL A C 1
ATOM 742 O O . VAL A 1 98 ? -0.049 2.669 -9.851 1.00 82.75 98 VAL A O 1
ATOM 745 N N . GLY A 1 99 ? -1.471 4.349 -10.308 1.00 84.69 99 GLY A N 1
ATOM 746 C CA . GLY A 1 99 ? -0.460 5.263 -10.830 1.00 84.69 99 GLY A CA 1
ATOM 747 C C . GLY A 1 99 ? 0.251 6.024 -9.711 1.00 84.69 99 GLY A C 1
ATOM 748 O O . GLY A 1 99 ? -0.364 6.390 -8.708 1.00 84.69 99 GLY A O 1
ATOM 749 N N . PHE A 1 100 ? 1.543 6.305 -9.890 1.00 83.38 100 PHE A N 1
ATOM 750 C CA . PHE A 1 100 ? 2.263 7.219 -9.003 1.00 83.38 100 PHE A CA 1
ATOM 751 C C . PHE A 1 100 ? 1.806 8.651 -9.262 1.00 83.38 100 PHE A C 1
ATOM 753 O O . PHE A 1 100 ? 1.932 9.159 -10.372 1.00 83.38 100 PHE A O 1
ATOM 760 N N . VAL A 1 101 ? 1.278 9.300 -8.228 1.00 83.69 101 VAL A N 1
ATOM 761 C CA . VAL A 1 101 ? 0.680 10.639 -8.338 1.00 83.69 101 VAL A CA 1
ATOM 762 C C . VAL A 1 101 ? 1.653 11.749 -7.960 1.00 83.69 101 VAL A C 1
ATOM 764 O O . VAL A 1 101 ? 1.536 12.868 -8.448 1.00 83.69 101 VAL A O 1
ATOM 767 N N . ARG A 1 102 ? 2.605 11.466 -7.064 1.00 87.25 102 ARG A N 1
ATOM 768 C CA . ARG A 1 102 ? 3.583 12.449 -6.577 1.00 87.25 102 ARG A CA 1
ATOM 769 C C . ARG A 1 102 ? 4.850 11.770 -6.090 1.00 87.25 102 ARG A C 1
ATOM 771 O O . ARG A 1 102 ? 4.779 10.647 -5.603 1.00 87.25 102 ARG A O 1
ATOM 778 N N . CYS A 1 103 ? 5.975 12.475 -6.119 1.00 88.31 103 CYS A N 1
ATOM 779 C CA . CYS A 1 103 ? 7.203 12.023 -5.470 1.00 88.31 103 CYS A CA 1
ATOM 780 C C . CYS A 1 103 ? 7.568 12.931 -4.294 1.00 88.31 103 CYS A C 1
ATOM 782 O O . CYS A 1 103 ? 7.352 14.141 -4.326 1.00 88.31 103 CYS A O 1
ATOM 784 N N . ALA A 1 104 ? 8.083 12.314 -3.239 1.00 87.19 104 ALA A N 1
ATOM 785 C CA . ALA A 1 104 ? 8.574 12.932 -2.018 1.00 87.19 104 ALA A CA 1
ATOM 786 C C . ALA A 1 104 ? 10.008 12.430 -1.756 1.00 87.19 104 ALA A C 1
ATOM 788 O O . ALA A 1 104 ? 10.432 11.460 -2.387 1.00 87.19 104 ALA A O 1
ATOM 789 N N . PRO A 1 105 ? 10.757 13.015 -0.804 1.00 87.88 105 PRO A N 1
ATOM 790 C CA . PRO A 1 105 ? 12.098 12.527 -0.465 1.00 87.88 105 PRO A CA 1
ATOM 791 C C . PRO A 1 105 ? 12.137 11.046 -0.053 1.00 87.88 105 PRO A C 1
ATOM 793 O O . PRO A 1 105 ? 13.158 10.386 -0.204 1.00 87.88 105 PRO A O 1
AT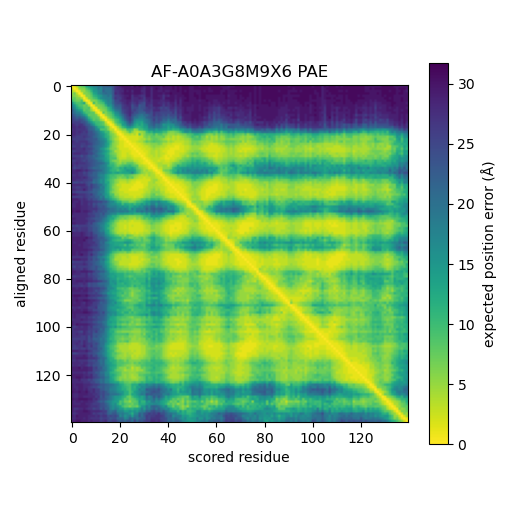OM 796 N N . SER A 1 106 ? 11.021 10.510 0.453 1.00 85.69 106 SER A N 1
ATOM 797 C CA . SER A 1 106 ? 10.872 9.095 0.807 1.00 85.69 106 SER A CA 1
ATOM 798 C C . SER A 1 106 ? 10.633 8.165 -0.388 1.00 85.69 106 SER A C 1
ATOM 800 O O . SER A 1 106 ? 10.727 6.950 -0.218 1.00 85.69 106 SER A O 1
ATOM 802 N N . GLY A 1 107 ? 10.315 8.706 -1.569 1.00 89.19 107 GLY A N 1
ATOM 803 C CA . GLY A 1 107 ? 9.984 7.951 -2.774 1.00 89.19 107 GLY A CA 1
ATOM 804 C C . GLY A 1 107 ? 8.787 8.511 -3.548 1.00 89.19 107 GLY A C 1
ATOM 805 O O . GLY A 1 107 ? 8.149 9.489 -3.153 1.00 89.19 107 GLY A O 1
ATOM 806 N N . CYS A 1 108 ? 8.462 7.871 -4.665 1.00 89.62 108 CYS A N 1
ATOM 807 C CA . CYS A 1 108 ? 7.245 8.115 -5.425 1.00 89.62 108 CYS A CA 1
ATOM 808 C C . CYS A 1 108 ? 6.065 7.367 -4.808 1.00 89.62 108 CYS A C 1
ATOM 810 O O . CYS A 1 108 ? 6.181 6.213 -4.404 1.00 89.62 108 CYS A O 1
ATOM 812 N N . ILE A 1 109 ? 4.930 8.050 -4.712 1.00 90.56 109 ILE A N 1
ATOM 813 C CA . ILE A 1 109 ? 3.760 7.644 -3.942 1.00 90.56 109 ILE A CA 1
ATOM 814 C C . ILE A 1 109 ? 2.592 7.385 -4.893 1.00 90.56 109 ILE A C 1
ATOM 816 O O . ILE A 1 109 ? 2.227 8.249 -5.695 1.00 90.56 109 ILE A O 1
ATOM 820 N N . ALA A 1 110 ? 2.003 6.203 -4.767 1.00 89.94 110 ALA A N 1
ATOM 821 C CA . ALA A 1 110 ? 0.759 5.787 -5.397 1.00 89.94 110 ALA A CA 1
ATOM 822 C C . ALA A 1 110 ? -0.277 5.557 -4.288 1.00 89.94 110 ALA A C 1
ATOM 824 O O . ALA A 1 110 ? -0.060 4.717 -3.419 1.00 89.94 110 ALA A O 1
ATOM 825 N N . ASP A 1 111 ? -1.369 6.323 -4.305 1.00 88.56 111 ASP A N 1
ATOM 826 C CA . ASP A 1 111 ? -2.453 6.224 -3.324 1.00 88.56 111 ASP A CA 1
ATOM 827 C C . ASP A 1 111 ? -3.726 5.739 -4.013 1.00 88.56 111 ASP A C 1
ATOM 829 O O . ASP A 1 111 ? -4.106 6.276 -5.053 1.00 88.56 111 ASP A O 1
ATOM 833 N N . ALA A 1 112 ? -4.399 4.765 -3.409 1.00 85.56 112 ALA A N 1
ATOM 834 C CA . ALA A 1 112 ? -5.709 4.296 -3.834 1.00 85.56 112 ALA A CA 1
ATOM 835 C C . ALA A 1 112 ? -6.642 4.149 -2.623 1.00 85.56 112 ALA A C 1
ATOM 837 O O . ALA A 1 112 ? -6.194 3.722 -1.552 1.00 85.56 112 ALA A O 1
ATOM 838 N N . PRO A 1 113 ? -7.932 4.503 -2.751 1.00 84.94 113 PRO A N 1
ATOM 839 C CA . PRO A 1 113 ? -8.915 4.141 -1.743 1.00 84.94 113 PRO A CA 1
ATOM 840 C C . PRO A 1 113 ? -9.030 2.617 -1.680 1.00 84.94 113 PRO A C 1
ATOM 842 O O . PRO A 1 113 ? -8.950 1.936 -2.702 1.00 84.94 113 PRO A O 1
ATOM 845 N N . ILE A 1 114 ? -9.215 2.083 -0.479 1.00 81.19 114 ILE A N 1
ATOM 846 C CA . ILE A 1 114 ? -9.476 0.658 -0.312 1.00 81.19 114 ILE A CA 1
ATOM 847 C C . ILE A 1 114 ? -10.982 0.438 -0.456 1.00 81.19 114 ILE A C 1
ATOM 849 O O . ILE A 1 114 ? -11.775 1.014 0.289 1.00 81.19 114 ILE A O 1
ATOM 853 N N . GLU A 1 115 ? -11.359 -0.385 -1.430 1.00 78.44 115 GLU A N 1
ATOM 854 C CA . GLU A 1 115 ? -12.735 -0.841 -1.619 1.00 78.44 115 GLU A CA 1
ATOM 855 C C . GLU A 1 115 ? -13.056 -1.990 -0.656 1.00 78.44 115 GLU A C 1
ATOM 857 O O . GLU A 1 115 ? -12.178 -2.785 -0.320 1.00 78.44 115 GLU A O 1
ATOM 862 N N . ASP A 1 116 ? -14.322 -2.125 -0.258 1.00 77.94 116 ASP A N 1
ATOM 863 C CA . ASP A 1 116 ? -14.763 -3.160 0.692 1.00 77.94 116 ASP A CA 1
ATOM 864 C C . ASP A 1 116 ? -14.357 -4.572 0.235 1.00 77.94 116 ASP A C 1
ATOM 866 O O . ASP A 1 116 ? -13.884 -5.378 1.027 1.00 77.94 116 ASP A O 1
ATOM 870 N N . LYS A 1 117 ? -14.394 -4.832 -1.079 1.00 76.25 117 LYS A N 1
ATOM 871 C CA . LYS A 1 117 ? -13.943 -6.100 -1.668 1.00 76.25 117 LYS A CA 1
ATOM 872 C C . LYS A 1 117 ? -12.465 -6.405 -1.386 1.00 76.25 117 LYS A C 1
ATOM 874 O O . LYS A 1 117 ? -12.108 -7.564 -1.199 1.00 76.25 117 LYS A O 1
ATOM 879 N N . LEU A 1 118 ? -11.604 -5.386 -1.385 1.00 76.81 118 LEU A N 1
ATOM 880 C CA . LEU A 1 118 ? -10.184 -5.544 -1.069 1.00 76.81 118 LEU A CA 1
ATOM 881 C C . LEU A 1 118 ? -9.985 -5.818 0.427 1.00 76.81 118 LEU A C 1
ATOM 883 O O . LEU A 1 118 ? -9.141 -6.637 0.781 1.00 76.81 118 LEU A O 1
ATOM 887 N N . LEU A 1 119 ? -10.772 -5.178 1.298 1.00 78.31 119 LEU A N 1
ATOM 888 C CA . LEU A 1 119 ? -10.757 -5.484 2.733 1.00 78.31 119 LEU A CA 1
ATOM 889 C C . LEU A 1 119 ? -11.183 -6.923 2.991 1.00 78.31 119 LEU A C 1
ATOM 891 O O . LEU A 1 119 ? -10.457 -7.643 3.666 1.00 78.31 119 LEU A O 1
ATOM 895 N N . ASP A 1 120 ? -12.285 -7.361 2.385 1.00 78.19 120 ASP A N 1
ATOM 896 C CA . ASP A 1 120 ? -12.778 -8.729 2.529 1.00 78.19 120 ASP A CA 1
ATOM 897 C C . ASP A 1 120 ? -11.718 -9.752 2.095 1.00 78.19 120 ASP A C 1
ATOM 899 O O . ASP A 1 120 ? -11.515 -10.766 2.758 1.00 78.19 120 ASP A O 1
ATOM 903 N N . GLN A 1 121 ? -11.000 -9.478 1.000 1.00 75.44 121 GLN A N 1
ATOM 904 C CA . GLN A 1 121 ? -9.913 -10.340 0.529 1.00 75.44 121 GLN A CA 1
ATOM 905 C C . GLN A 1 121 ? -8.731 -10.372 1.502 1.00 75.44 121 GLN A C 1
ATOM 907 O O . GLN A 1 121 ? -8.212 -11.450 1.785 1.00 75.44 121 GLN A O 1
ATOM 912 N N . LEU A 1 122 ? -8.335 -9.218 2.045 1.00 73.69 122 LEU A N 1
ATOM 913 C CA . LEU A 1 122 ? -7.274 -9.129 3.048 1.00 73.69 122 LEU A CA 1
ATOM 914 C C . LEU A 1 122 ? -7.667 -9.805 4.371 1.00 73.69 122 LEU A C 1
ATOM 916 O O . LEU A 1 122 ? -6.805 -10.367 5.036 1.00 73.69 122 LEU A O 1
ATOM 920 N N . GLU A 1 123 ? -8.940 -9.789 4.761 1.00 74.31 123 GLU A N 1
ATOM 921 C CA . GLU A 1 123 ? -9.417 -10.452 5.983 1.00 74.31 123 GLU A CA 1
ATOM 922 C C . GLU A 1 123 ? -9.558 -11.973 5.822 1.00 74.31 123 GLU A C 1
ATOM 924 O O . GLU A 1 123 ? -9.325 -12.720 6.773 1.00 74.31 123 GLU A O 1
ATOM 929 N N . GLN A 1 124 ? -9.938 -12.447 4.632 1.00 71.19 124 GLN A N 1
ATOM 930 C CA . GLN A 1 124 ? -10.186 -13.871 4.370 1.00 71.19 124 GLN A CA 1
ATOM 931 C C . GLN A 1 124 ? -8.913 -14.670 4.081 1.00 71.19 124 GLN A C 1
ATOM 933 O O . GLN A 1 124 ? -8.877 -15.879 4.328 1.00 71.19 124 GLN A O 1
ATOM 938 N N . ALA A 1 125 ? -7.881 -14.032 3.532 1.00 62.78 125 ALA A N 1
ATOM 939 C CA . ALA A 1 125 ? -6.658 -14.730 3.175 1.00 62.78 125 ALA A CA 1
ATOM 940 C C . ALA A 1 125 ? -5.810 -15.079 4.420 1.00 62.78 125 ALA A C 1
ATOM 942 O O . ALA A 1 125 ? -5.700 -14.288 5.361 1.00 62.78 125 ALA A O 1
ATOM 943 N N . PRO A 1 126 ? -5.181 -16.271 4.454 1.00 59.47 126 PRO A N 1
ATOM 944 C CA . PRO A 1 126 ? -4.289 -16.656 5.542 1.00 59.47 126 PRO A CA 1
ATOM 945 C C . PRO A 1 126 ? -3.153 -15.638 5.730 1.00 59.47 126 PRO A C 1
ATOM 947 O O . PRO A 1 126 ? -2.616 -15.104 4.758 1.00 59.47 126 PRO A O 1
ATOM 950 N N . ASN A 1 127 ? -2.726 -15.411 6.977 1.00 55.03 127 ASN A N 1
ATOM 951 C CA . ASN A 1 127 ? -1.670 -14.441 7.327 1.00 55.03 127 ASN A CA 1
ATOM 952 C C . ASN A 1 127 ? -0.344 -14.642 6.561 1.00 55.03 127 ASN A C 1
ATOM 954 O O . ASN A 1 127 ? 0.426 -13.694 6.394 1.00 55.03 127 ASN A O 1
ATOM 958 N N . ASP A 1 128 ? -0.088 -15.860 6.082 1.00 49.47 128 ASP A N 1
ATOM 959 C CA . ASP A 1 128 ? 1.125 -16.234 5.345 1.00 49.47 128 ASP A CA 1
ATOM 960 C C . ASP A 1 128 ? 1.013 -15.972 3.828 1.00 49.47 128 ASP A C 1
ATOM 962 O O . ASP A 1 128 ? 2.006 -16.049 3.105 1.00 49.47 128 ASP A O 1
ATOM 966 N N . VAL A 1 129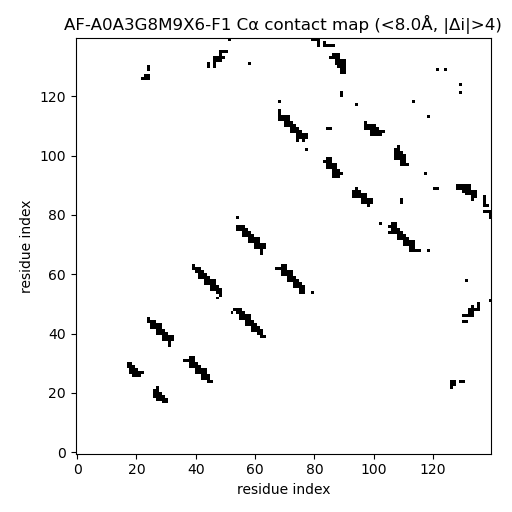 ? -0.196 -15.659 3.353 1.00 52.25 129 VAL A N 1
ATOM 967 C CA . VAL A 1 129 ? -0.616 -15.669 1.942 1.00 52.25 129 VAL A CA 1
ATOM 968 C C . VAL A 1 129 ? -1.042 -14.265 1.467 1.00 52.25 129 VAL A C 1
ATOM 970 O O . VAL A 1 129 ? -0.912 -13.937 0.295 1.00 52.25 129 VAL A O 1
ATOM 973 N N . ASN A 1 130 ? -1.373 -13.354 2.391 1.00 60.00 130 ASN A N 1
ATOM 974 C CA . ASN A 1 130 ? -1.636 -11.931 2.127 1.00 60.00 130 ASN A CA 1
ATOM 975 C C . ASN A 1 130 ? -0.381 -11.109 1.769 1.00 60.00 130 ASN A C 1
ATOM 977 O O . ASN A 1 130 ? -0.016 -10.144 2.450 1.00 60.00 130 ASN A O 1
ATOM 981 N N . ARG A 1 131 ? 0.325 -11.484 0.706 1.00 65.12 131 ARG A N 1
ATOM 982 C CA . ARG A 1 131 ? 1.476 -10.739 0.202 1.00 65.12 131 ARG A CA 1
ATOM 983 C C . ARG A 1 131 ? 1.111 -10.026 -1.084 1.00 65.12 131 ARG A C 1
ATOM 985 O O . ARG A 1 131 ? 0.806 -10.667 -2.083 1.00 65.12 131 ARG A O 1
ATOM 992 N N . PHE A 1 132 ? 1.204 -8.700 -1.068 1.00 67.75 132 PHE A N 1
ATOM 993 C CA . PHE A 1 132 ? 1.134 -7.929 -2.295 1.00 67.75 132 PHE A CA 1
ATOM 994 C C . PHE A 1 132 ? 2.304 -8.317 -3.202 1.00 67.75 132 PHE A C 1
ATOM 996 O O . PHE A 1 132 ? 3.462 -8.307 -2.780 1.00 67.75 132 PHE A O 1
ATOM 1003 N N . GLY A 1 133 ? 1.991 -8.683 -4.440 1.00 61.12 133 GLY A N 1
ATOM 1004 C CA . GLY A 1 133 ? 2.963 -8.961 -5.495 1.00 61.12 133 GLY A CA 1
ATOM 1005 C C . GLY A 1 133 ? 2.964 -7.867 -6.560 1.00 61.12 133 GLY A C 1
ATOM 1006 O O . GLY A 1 133 ? 1.932 -7.245 -6.820 1.00 61.12 133 GLY A O 1
ATOM 1007 N N . ILE A 1 134 ? 4.121 -7.658 -7.189 1.00 55.78 134 ILE A N 1
ATOM 1008 C CA . ILE A 1 134 ? 4.259 -6.855 -8.412 1.00 55.78 134 ILE A CA 1
ATOM 1009 C C . ILE A 1 134 ? 4.271 -7.852 -9.574 1.00 55.78 134 ILE A C 1
ATOM 1011 O O . ILE A 1 134 ? 5.110 -8.750 -9.553 1.00 55.78 134 ILE A O 1
ATOM 1015 N N . PRO A 1 135 ? 3.373 -7.756 -10.568 1.00 51.81 135 PRO A N 1
ATOM 1016 C CA . PRO A 1 135 ? 3.413 -8.675 -11.694 1.00 51.81 135 PRO A CA 1
ATOM 1017 C C . PRO A 1 135 ? 4.617 -8.414 -12.598 1.00 51.81 135 PRO A C 1
ATOM 1019 O O . PRO A 1 135 ? 4.935 -7.261 -12.882 1.00 51.81 135 PRO A O 1
ATOM 1022 N N . GLU A 1 136 ? 5.176 -9.500 -13.131 1.00 48.03 136 GLU A N 1
ATOM 1023 C CA . GLU A 1 136 ? 6.269 -9.563 -14.119 1.00 48.03 136 GLU A CA 1
ATOM 1024 C C . GLU A 1 136 ? 6.082 -8.604 -15.315 1.00 48.03 136 GLU A C 1
ATOM 1026 O O . GLU A 1 136 ? 7.032 -8.027 -15.831 1.00 48.03 136 GLU A O 1
ATOM 1031 N N . SER A 1 137 ? 4.835 -8.344 -15.729 1.00 47.41 137 SER A N 1
ATOM 1032 C CA . SER A 1 137 ? 4.513 -7.453 -16.854 1.00 47.41 137 SER A CA 1
ATOM 1033 C C . SER A 1 137 ? 4.590 -5.954 -16.537 1.00 47.41 137 SER A C 1
ATOM 1035 O O . SER A 1 137 ? 4.342 -5.123 -17.416 1.00 47.41 137 SER A O 1
ATOM 1037 N N . ALA A 1 138 ? 4.831 -5.572 -15.282 1.00 49.97 138 ALA A N 1
ATOM 1038 C CA . ALA A 1 138 ? 5.165 -4.195 -14.957 1.00 49.97 138 ALA A CA 1
ATOM 1039 C C . ALA A 1 138 ? 6.593 -3.961 -15.457 1.00 49.97 138 ALA A C 1
ATOM 1041 O O . ALA A 1 138 ? 7.528 -4.204 -14.713 1.00 49.97 138 ALA A O 1
ATOM 1042 N N . ASN A 1 139 ? 6.755 -3.569 -16.729 1.00 41.88 139 ASN A N 1
ATOM 1043 C CA . ASN A 1 139 ? 8.053 -3.205 -17.310 1.00 41.88 139 ASN A CA 1
ATOM 1044 C C . ASN A 1 139 ? 8.785 -2.241 -16.360 1.00 41.88 139 ASN A C 1
ATOM 1046 O O . ASN A 1 139 ? 8.412 -1.066 -16.280 1.00 41.88 139 ASN A O 1
ATOM 1050 N N . ILE A 1 140 ? 9.764 -2.779 -15.632 1.00 47.06 140 ILE A N 1
ATOM 1051 C CA . ILE A 1 140 ? 10.757 -2.055 -14.833 1.00 47.06 140 ILE A CA 1
ATOM 1052 C C . ILE A 1 140 ? 11.874 -1.603 -15.767 1.00 47.06 140 ILE A C 1
ATOM 1054 O O . ILE A 1 140 ? 12.254 -2.402 -16.654 1.00 47.06 140 ILE A O 1
#

Foldseek 3Di:
DDDDDDDDDDPPPPPPQPFWDDQAQWTKRWDADPPHPDIWIKIWGWEAAPVDNPWIKIWIFTDDPPAPQTKIKIFTAPPDDQVQAFFKDQQNDTPGGFHFDDADNRGTMTMDGGDPVNVVSCVPDHSNRRHIYTDPPRPD

Inter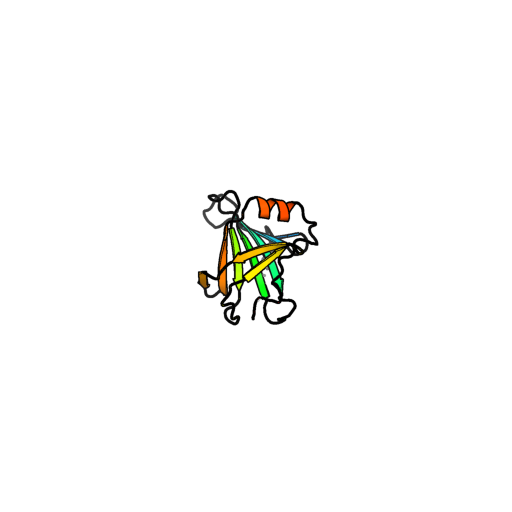Pro domains:
  IPR010642 Invasion protein B [PF06776] (26-125)
  IPR038696 Invasion protein B superfamily [G3DSA:2.60.40.1880] (20-133)

Nearest PDB structures (foldseek):
  6v8j-assembly4_D  TM=3.601E-01  e=7.823E+00  Arachis hypogaea
  7nsc-assembly1_D  TM=3.074E-01  e=9.731E+00  Homo sapiens

Radius of gyration: 20.45 Å; Cα contacts (8 Å, |Δi|>4): 253; chains: 1; bounding box: 58×33×68 Å

Sequence (140 aa):
MQTAFCGSLEVSARGQEAGKTKFGAWELHCETPAGERSEQCVLTQMVRAEDAANVNLRVMILKPRELKGGVLRIVAPMNVFLPNGVSLKIDQTDIGRVGFVRCAPSGCIADAPIEDKLLDQLEQAPNDVNRFGIPESANI

pLDDT: mean 72.22, std 14.59, range [36.31, 90.75]

Secondary structure (DSSP, 8-state):
------PPP--------TTEEEETTEEEEEE--TT-SS-EEEEEEEEE-SS-TT-EEEEEEE--TT-SS-EEEEEE-TT---TT-EEEEETTEEEEEE---EEETTEEEEEEEPPHHHHHHHHHS-TTT--EE--TTS--

Organism: NCBI:txid173366